Protein AF-A0A822DXF0-F1 (afdb_monomer_lite)

Radius of gyration: 13.6 Å; chains: 1; bounding box: 28×39×32 Å

Foldseek 3Di:
DPPVPVPPDDDQQWDAFPVRAIWGADPVHRLFTFRQDQCQVPPVQFVSGGDDPTHPHDPRRVVVSVCCVPPVVVVND

pLDDT: mean 85.6, std 11.85, range [48.69, 96.62]

Structure (mmCIF, N/CA/C/O backbone):
data_AF-A0A822DXF0-F1
#
_entry.id   AF-A0A822DXF0-F1
#
loop_
_atom_site.group_PDB
_atom_site.id
_atom_site.type_symbol
_atom_site.label_atom_id
_atom_site.label_alt_id
_atom_site.label_comp_id
_atom_site.label_asym_id
_atom_site.label_entity_id
_atom_site.label_seq_id
_atom_site.pdbx_PDB_ins_code
_atom_site.Cartn_x
_atom_site.Cartn_y
_atom_site.Cartn_z
_atom_site.occupancy
_atom_site.B_iso_or_equiv
_atom_site.auth_seq_id
_atom_site.auth_comp_id
_atom_site.auth_asym_id
_atom_site.auth_atom_id
_atom_site.pdbx_PDB_model_num
ATOM 1 N N . MET A 1 1 ? -3.135 -31.121 13.104 1.00 49.16 1 MET A N 1
ATOM 2 C CA . MET A 1 1 ? -2.565 -29.761 13.200 1.00 49.16 1 MET A CA 1
ATOM 3 C C . MET A 1 1 ? -3.631 -28.779 12.736 1.00 49.16 1 MET A C 1
ATOM 5 O O . MET A 1 1 ? -3.776 -28.566 11.541 1.00 49.16 1 MET A O 1
ATOM 9 N N . LEU A 1 2 ? -4.456 -28.275 13.658 1.00 48.69 2 LEU A N 1
ATOM 10 C CA . LEU A 1 2 ? -5.418 -27.218 13.342 1.00 48.69 2 LEU A CA 1
ATOM 11 C C . LEU A 1 2 ? -4.604 -25.960 13.040 1.00 48.69 2 LEU A C 1
ATOM 13 O O . LEU A 1 2 ? -3.965 -25.407 13.931 1.00 48.69 2 LEU A O 1
ATOM 17 N N . LEU A 1 3 ? -4.542 -25.576 11.766 1.00 55.34 3 LEU A N 1
ATOM 18 C CA . LEU A 1 3 ? -3.957 -24.305 11.366 1.00 55.34 3 LEU A CA 1
ATOM 19 C C . LEU A 1 3 ? -4.755 -23.210 12.081 1.00 55.34 3 LEU A C 1
ATOM 21 O O . LEU A 1 3 ? -5.951 -23.060 11.841 1.00 55.34 3 LEU A O 1
ATOM 25 N N . ASP A 1 4 ? -4.091 -22.488 12.982 1.00 61.97 4 ASP A N 1
ATOM 26 C CA . ASP A 1 4 ? -4.620 -21.382 13.788 1.00 61.97 4 ASP A CA 1
ATOM 27 C C . ASP A 1 4 ? -4.897 -20.144 12.906 1.00 61.97 4 ASP A C 1
ATOM 29 O O . ASP A 1 4 ? -4.355 -19.057 13.090 1.00 61.97 4 ASP A O 1
ATOM 33 N N . VAL A 1 5 ? -5.683 -20.334 11.842 1.00 59.66 5 VAL A N 1
ATOM 34 C CA . VAL A 1 5 ? -6.086 -19.283 10.900 1.00 59.66 5 VAL A CA 1
ATOM 35 C C . VAL A 1 5 ? -6.987 -18.274 11.611 1.00 59.66 5 VAL A C 1
ATOM 37 O O . VAL A 1 5 ? -6.933 -17.088 11.305 1.00 59.66 5 VAL A O 1
ATOM 40 N N . GLN A 1 6 ? -7.749 -18.725 12.612 1.00 58.72 6 GLN A N 1
ATOM 41 C CA . GLN A 1 6 ? -8.671 -17.895 13.388 1.00 58.72 6 GLN A CA 1
ATOM 42 C C . GLN A 1 6 ? -7.967 -16.830 14.243 1.00 58.72 6 GLN A C 1
ATOM 44 O O . GLN A 1 6 ? -8.562 -15.784 14.486 1.00 58.72 6 GLN A O 1
ATOM 49 N N . LYS A 1 7 ? -6.708 -17.037 14.661 1.00 62.72 7 LYS A N 1
ATOM 50 C CA . LYS A 1 7 ? -5.939 -16.022 15.409 1.00 62.72 7 LYS A CA 1
ATOM 51 C C . LYS A 1 7 ? -4.968 -15.212 14.553 1.00 62.72 7 LYS A C 1
ATOM 53 O O . LYS A 1 7 ? -4.245 -14.377 15.095 1.00 62.72 7 LYS A O 1
ATOM 58 N N . ARG A 1 8 ? -4.930 -15.407 13.228 1.00 69.00 8 ARG A N 1
ATOM 59 C CA . ARG A 1 8 ? -4.096 -14.586 12.332 1.00 69.00 8 ARG A CA 1
ATOM 60 C C . ARG A 1 8 ? -4.726 -13.212 12.121 1.00 69.00 8 ARG A C 1
ATOM 62 O O . ARG A 1 8 ? -5.294 -12.918 11.075 1.00 69.00 8 ARG A O 1
ATOM 69 N N . ILE A 1 9 ? -4.600 -12.368 13.135 1.00 75.81 9 ILE A N 1
ATOM 70 C CA . ILE A 1 9 ? -4.929 -10.950 13.067 1.00 75.81 9 ILE A CA 1
ATOM 71 C C . ILE A 1 9 ? -3.636 -10.209 12.733 1.00 75.81 9 ILE A C 1
ATOM 73 O O . ILE A 1 9 ? -2.597 -10.441 13.355 1.00 75.81 9 ILE A O 1
ATOM 77 N N . LEU A 1 10 ? -3.680 -9.335 11.730 1.00 83.62 10 LEU A N 1
ATOM 78 C CA . LEU A 1 10 ? -2.550 -8.456 11.459 1.00 83.62 10 LEU A CA 1
ATOM 79 C C . LEU A 1 10 ? -2.406 -7.432 12.599 1.00 83.62 10 LEU A C 1
ATOM 81 O O . LEU A 1 10 ? -3.416 -6.967 13.132 1.00 83.62 10 LEU A O 1
AT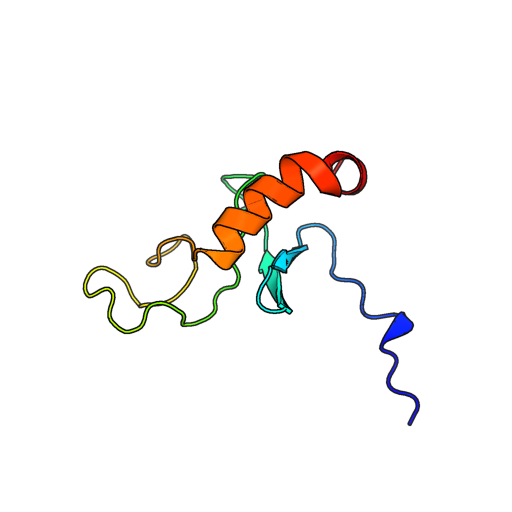OM 85 N N . PRO A 1 11 ? -1.175 -7.064 12.989 1.00 85.75 11 PRO A N 1
ATOM 86 C CA . PRO A 1 11 ? -0.982 -6.069 14.033 1.00 85.75 11 PRO A CA 1
ATOM 87 C C . PRO A 1 11 ? -1.553 -4.711 13.607 1.00 85.75 11 PRO A C 1
ATOM 89 O O . PRO A 1 11 ? -1.718 -4.426 12.419 1.00 85.75 11 PRO A O 1
ATOM 92 N N . ARG A 1 12 ? -1.814 -3.828 14.580 1.00 84.00 12 ARG A N 1
ATOM 93 C CA . ARG A 1 12 ? -2.160 -2.429 14.282 1.00 84.00 12 ARG A CA 1
ATOM 94 C C . ARG A 1 12 ? -1.109 -1.829 13.348 1.00 84.00 12 ARG A C 1
ATOM 96 O O . ARG A 1 12 ? 0.078 -2.127 13.472 1.00 84.00 12 ARG A O 1
ATOM 103 N N . GLY A 1 13 ? -1.534 -0.998 12.402 1.00 86.62 13 GLY A N 1
ATOM 104 C CA . GLY A 1 13 ? -0.626 -0.529 11.355 1.00 86.62 13 GLY A CA 1
ATOM 105 C C . GLY A 1 13 ? -0.653 -1.377 10.078 1.00 86.62 13 GLY A C 1
ATOM 106 O O . GLY A 1 13 ? 0.019 -1.009 9.117 1.00 86.62 13 GLY A O 1
ATOM 107 N N . TRP A 1 14 ? -1.450 -2.449 10.024 1.00 90.88 14 TRP A N 1
ATOM 108 C CA . TRP A 1 14 ? -1.530 -3.342 8.869 1.00 90.88 14 TRP A CA 1
ATOM 109 C C . TRP A 1 14 ? -2.969 -3.631 8.447 1.00 90.88 14 TRP A C 1
ATOM 111 O O . TRP A 1 14 ? -3.859 -3.772 9.281 1.00 90.88 14 TRP A O 1
ATOM 121 N N . LEU A 1 1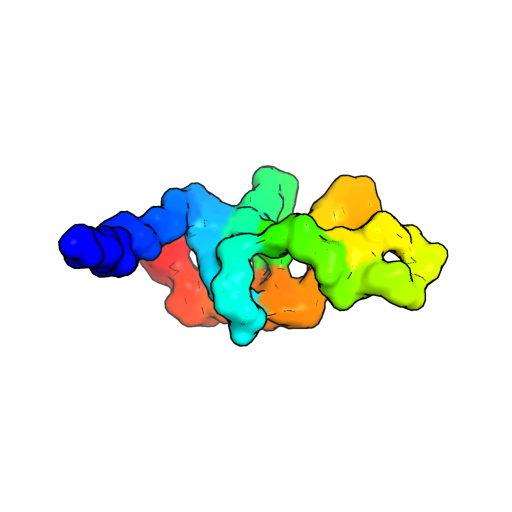5 ? -3.177 -3.758 7.139 1.00 91.94 15 LEU A N 1
ATOM 122 C CA . LEU A 1 15 ? -4.434 -4.181 6.522 1.00 91.94 15 LEU A CA 1
ATOM 123 C C . LEU A 1 15 ? -4.142 -5.119 5.344 1.00 91.94 15 LEU A C 1
ATOM 125 O O . LEU A 1 15 ? -3.005 -5.219 4.892 1.00 91.94 15 LEU A O 1
ATOM 129 N N . VAL A 1 16 ? -5.162 -5.807 4.836 1.00 92.88 16 VAL A N 1
ATOM 130 C CA . VAL A 1 16 ? -5.045 -6.664 3.646 1.00 92.88 16 VAL A CA 1
ATOM 131 C C . VAL A 1 16 ? -5.591 -5.917 2.433 1.00 92.88 16 VAL A C 1
ATOM 133 O O . VAL A 1 16 ? -6.691 -5.370 2.490 1.00 92.88 16 VAL A O 1
ATOM 136 N N . ASN A 1 17 ? -4.821 -5.874 1.345 1.00 94.38 17 ASN A N 1
ATOM 137 C CA . ASN A 1 17 ? -5.235 -5.222 0.103 1.00 94.38 17 ASN A CA 1
ATOM 138 C C . ASN A 1 17 ? -6.117 -6.134 -0.774 1.00 94.38 17 ASN A C 1
ATOM 140 O O . ASN A 1 17 ? -6.331 -7.302 -0.456 1.00 94.38 17 ASN A O 1
ATOM 144 N N . SER A 1 18 ? -6.622 -5.619 -1.902 1.00 94.81 18 SER A N 1
ATOM 145 C CA . SER A 1 18 ? -7.520 -6.382 -2.790 1.00 94.81 18 SER A CA 1
ATOM 146 C C . SER A 1 18 ? -6.907 -7.643 -3.406 1.00 94.81 18 SER A C 1
ATOM 148 O O . SER A 1 18 ? -7.651 -8.510 -3.848 1.00 94.81 18 SER A O 1
ATOM 150 N N . ASP A 1 19 ? -5.579 -7.762 -3.420 1.00 94.62 19 ASP A N 1
ATOM 151 C CA . ASP A 1 19 ? -4.876 -8.947 -3.925 1.00 94.62 19 ASP A CA 1
ATOM 152 C C . ASP A 1 19 ? -4.644 -9.993 -2.818 1.00 94.62 19 ASP A C 1
ATOM 154 O O . ASP A 1 19 ? -3.918 -10.964 -3.019 1.00 94.62 19 ASP A O 1
ATOM 158 N N . GLY A 1 20 ? -5.179 -9.768 -1.613 1.00 92.44 20 GLY A N 1
ATOM 159 C CA . GLY A 1 20 ? -4.982 -10.641 -0.455 1.00 92.44 20 GLY A CA 1
ATOM 160 C C . GLY A 1 20 ? -3.621 -10.485 0.229 1.00 92.44 20 GLY A C 1
ATOM 161 O O . GLY A 1 20 ? -3.276 -11.289 1.094 1.00 92.44 20 GLY A O 1
ATOM 162 N N . ALA A 1 21 ? -2.839 -9.458 -0.119 1.00 94.12 21 ALA A N 1
ATOM 163 C CA . ALA A 1 21 ? -1.524 -9.242 0.473 1.00 94.12 21 ALA A CA 1
ATOM 164 C C . ALA A 1 21 ? -1.588 -8.333 1.710 1.00 94.12 21 ALA A C 1
ATOM 166 O O . ALA A 1 21 ? -2.290 -7.315 1.679 1.00 94.12 21 ALA A O 1
ATOM 167 N N . PRO A 1 22 ? -0.817 -8.635 2.772 1.00 93.81 22 PRO A N 1
ATOM 168 C CA . PRO A 1 22 ? -0.662 -7.723 3.894 1.00 93.81 22 PRO A CA 1
ATOM 169 C C . PRO A 1 22 ? 0.067 -6.457 3.430 1.00 93.81 22 PRO A C 1
ATOM 171 O O . PRO A 1 22 ? 1.091 -6.516 2.749 1.00 93.81 22 PRO A O 1
ATOM 174 N N . ALA A 1 23 ? -0.470 -5.305 3.805 1.00 94.44 23 ALA A N 1
ATOM 175 C CA . ALA A 1 23 ? 0.074 -3.996 3.509 1.00 94.44 23 ALA A CA 1
ATOM 176 C C . ALA A 1 23 ? 0.240 -3.201 4.801 1.00 94.44 23 ALA A C 1
ATOM 178 O O . ALA A 1 23 ? -0.650 -3.165 5.654 1.00 94.44 23 ALA A O 1
ATOM 179 N N . ARG A 1 24 ? 1.396 -2.555 4.931 1.00 93.12 24 ARG A N 1
ATOM 180 C CA . ARG A 1 24 ? 1.771 -1.758 6.093 1.00 93.12 24 ARG A CA 1
ATOM 181 C C . ARG A 1 24 ? 1.481 -0.288 5.831 1.00 93.12 24 ARG A C 1
ATOM 183 O O . ARG A 1 24 ? 1.799 0.222 4.758 1.00 93.12 24 ARG A O 1
ATOM 190 N N . CYS A 1 25 ? 0.917 0.391 6.817 1.00 91.75 25 CYS A N 1
ATOM 191 C CA . CYS A 1 25 ? 0.754 1.835 6.787 1.00 91.75 25 CYS A CA 1
ATOM 192 C C . CYS A 1 25 ? 2.115 2.545 6.874 1.00 91.75 25 CYS A C 1
ATOM 194 O O . CYS A 1 25 ? 3.005 2.125 7.620 1.00 91.75 25 CYS A O 1
ATOM 196 N N . SER A 1 26 ? 2.281 3.619 6.106 1.00 90.38 26 SER A N 1
ATOM 197 C CA . SER A 1 26 ? 3.470 4.464 6.156 1.00 90.38 26 SER A CA 1
ATOM 198 C C . SER A 1 26 ? 3.553 5.229 7.472 1.00 90.38 26 SER A C 1
ATOM 200 O O . SER A 1 26 ? 2.567 5.788 7.948 1.00 90.38 26 SER A O 1
ATOM 202 N N . SER A 1 27 ? 4.760 5.306 8.035 1.00 85.38 27 SER A N 1
ATOM 203 C CA . SER A 1 27 ? 5.040 6.138 9.209 1.00 85.38 27 SER A CA 1
ATOM 204 C C . SER A 1 27 ? 4.961 7.634 8.906 1.00 85.38 27 SER A C 1
ATOM 206 O O . SER A 1 27 ? 4.685 8.418 9.806 1.00 85.38 27 SER A O 1
ATOM 208 N N . GLN A 1 28 ? 5.200 8.030 7.653 1.00 85.94 28 GLN A N 1
ATOM 209 C CA . GLN A 1 28 ? 5.169 9.429 7.219 1.00 85.94 28 GLN A CA 1
ATOM 210 C C . GLN A 1 28 ? 3.777 9.847 6.731 1.00 85.94 28 GLN A C 1
ATOM 212 O O . GLN A 1 28 ? 3.375 10.993 6.903 1.00 85.94 28 GLN A O 1
ATOM 217 N N . LEU A 1 29 ? 3.035 8.914 6.125 1.00 87.12 29 LEU A N 1
ATOM 218 C CA . LEU A 1 29 ? 1.720 9.160 5.534 1.00 87.12 29 LEU A CA 1
ATOM 219 C C . LEU A 1 29 ? 0.702 8.149 6.090 1.00 87.12 29 LEU A C 1
ATOM 221 O O . LEU A 1 29 ? 0.505 7.093 5.485 1.00 87.12 29 LEU A O 1
ATOM 225 N N . PRO A 1 30 ? -0.004 8.464 7.194 1.00 84.06 30 PRO A N 1
ATOM 226 C CA . PRO A 1 30 ? -0.833 7.506 7.940 1.00 84.06 30 PRO A CA 1
ATOM 227 C C . PRO A 1 30 ? -2.079 6.997 7.189 1.00 84.06 30 PRO A C 1
ATOM 229 O O . PRO A 1 30 ? -2.830 6.177 7.712 1.00 84.06 30 PRO A O 1
ATOM 232 N N . THR A 1 31 ? -2.313 7.479 5.966 1.00 87.31 31 THR A N 1
ATOM 233 C CA . THR A 1 31 ? -3.392 7.023 5.071 1.00 87.31 31 THR A CA 1
ATOM 234 C C . THR A 1 31 ? -2.877 6.236 3.865 1.00 87.31 31 THR A C 1
ATOM 236 O O . THR A 1 31 ? -3.660 5.887 2.986 1.00 87.31 31 THR A O 1
ATOM 239 N N . THR A 1 32 ? -1.567 5.980 3.794 1.00 92.12 32 THR A N 1
ATOM 240 C CA . THR A 1 32 ? -0.921 5.335 2.645 1.00 92.12 32 THR A CA 1
ATOM 241 C C . THR A 1 32 ? -0.351 3.980 3.038 1.00 92.12 32 THR A C 1
ATOM 243 O O . THR A 1 32 ? 0.435 3.882 3.979 1.00 92.12 32 THR A O 1
ATOM 246 N N . PHE A 1 33 ? -0.731 2.936 2.302 1.00 94.31 33 PHE A N 1
ATOM 247 C CA . PHE A 1 33 ? -0.349 1.552 2.581 1.00 94.31 33 PHE A CA 1
ATOM 248 C C . PHE A 1 33 ? 0.589 0.975 1.521 1.00 94.31 33 PHE A C 1
ATOM 250 O O . PHE A 1 33 ? 0.432 1.223 0.332 1.00 94.31 33 PHE A O 1
ATOM 257 N N . TYR A 1 34 ? 1.537 0.137 1.923 1.00 95.69 34 TYR A N 1
ATOM 258 C CA . TYR A 1 34 ? 2.484 -0.4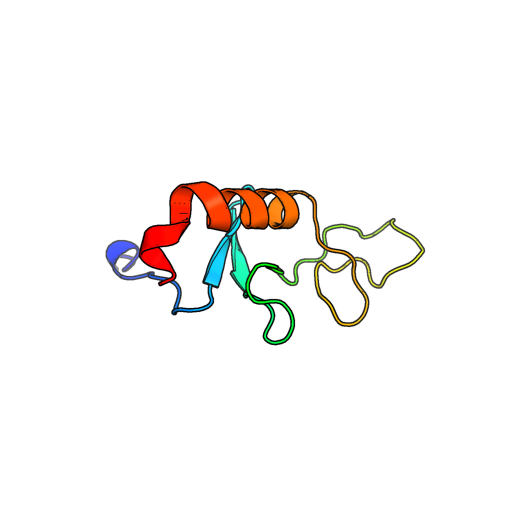91 1.005 1.00 95.69 34 TYR A CA 1
ATOM 259 C C . TYR A 1 34 ? 2.617 -1.979 1.318 1.00 95.69 34 TYR A C 1
ATOM 261 O O . TYR A 1 34 ? 2.799 -2.356 2.474 1.00 95.69 34 TYR A O 1
ATOM 269 N N . CYS A 1 35 ? 2.509 -2.836 0.300 1.00 95.56 35 CYS A N 1
ATOM 270 C CA . CYS A 1 35 ? 2.594 -4.290 0.478 1.00 95.56 35 CYS A CA 1
ATOM 271 C C . CYS A 1 35 ? 4.012 -4.842 0.307 1.00 95.56 35 CYS A C 1
ATOM 273 O O . CYS A 1 35 ? 4.236 -6.010 0.606 1.00 95.56 35 CYS A O 1
ATOM 275 N N . GLY A 1 36 ? 4.960 -4.043 -0.199 1.00 94.00 36 GLY A N 1
ATOM 276 C CA . GLY A 1 36 ? 6.354 -4.450 -0.387 1.00 94.00 36 GLY A CA 1
ATOM 277 C C . GLY A 1 36 ? 6.562 -5.564 -1.415 1.00 94.00 36 GLY A C 1
ATOM 278 O O . GLY A 1 36 ? 7.667 -6.074 -1.533 1.00 94.00 36 GLY A O 1
ATOM 279 N N . ARG A 1 37 ? 5.524 -5.980 -2.151 1.00 94.62 37 ARG A N 1
ATOM 280 C CA . ARG A 1 37 ? 5.634 -7.009 -3.194 1.00 94.62 37 ARG A CA 1
ATOM 281 C C . ARG A 1 37 ? 6.186 -6.418 -4.487 1.00 94.62 37 ARG A C 1
ATOM 283 O O . ARG A 1 37 ? 5.903 -5.261 -4.795 1.00 94.62 37 ARG A O 1
ATOM 290 N N . ARG A 1 38 ? 6.875 -7.248 -5.277 1.00 93.31 38 ARG A N 1
ATOM 291 C CA . ARG A 1 38 ? 7.256 -6.934 -6.659 1.00 93.31 38 ARG A CA 1
ATOM 292 C C . ARG A 1 38 ? 6.029 -7.057 -7.560 1.00 93.31 38 ARG A C 1
ATOM 294 O O . ARG A 1 38 ? 5.608 -8.162 -7.884 1.00 93.31 38 ARG A O 1
ATOM 301 N N . VAL A 1 39 ? 5.410 -5.930 -7.883 1.00 92.31 39 VAL A N 1
ATOM 302 C CA . VAL A 1 39 ? 4.137 -5.862 -8.630 1.00 92.31 39 VAL A CA 1
ATOM 303 C C . VAL A 1 39 ? 4.226 -4.981 -9.870 1.00 92.31 39 VAL A C 1
ATOM 305 O O . VAL A 1 39 ? 3.268 -4.924 -10.630 1.00 92.31 39 VAL A O 1
ATOM 308 N N . MET A 1 40 ? 5.366 -4.322 -10.083 1.00 89.00 40 MET A N 1
ATOM 309 C CA . MET A 1 40 ? 5.618 -3.470 -11.245 1.00 89.00 40 MET A CA 1
ATOM 310 C C . MET A 1 40 ? 6.994 -3.759 -11.860 1.00 89.00 40 MET A C 1
ATOM 312 O O . MET A 1 40 ? 7.827 -2.864 -11.953 1.00 89.00 40 MET A O 1
ATOM 316 N N . PRO A 1 41 ? 7.288 -5.015 -12.241 1.00 85.44 41 PRO A N 1
ATOM 317 C CA . PRO A 1 41 ? 8.619 -5.393 -12.716 1.00 85.44 41 PRO A CA 1
ATOM 318 C C . PRO A 1 41 ? 9.082 -4.614 -13.957 1.00 85.44 41 PRO A C 1
ATOM 320 O O . PRO A 1 41 ? 10.288 -4.475 -14.142 1.00 85.44 41 PRO A O 1
ATOM 323 N N . ASP A 1 42 ? 8.140 -4.098 -14.751 1.00 85.62 42 ASP A N 1
ATOM 324 C CA . ASP A 1 42 ? 8.381 -3.475 -16.057 1.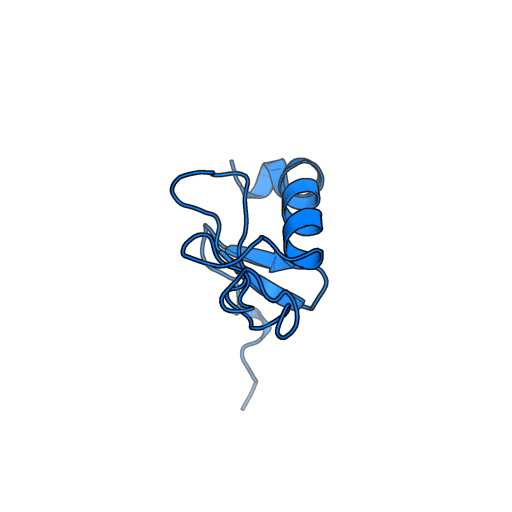00 85.62 42 ASP A CA 1
ATOM 325 C C . ASP A 1 42 ? 8.152 -1.952 -16.062 1.00 85.62 42 ASP A C 1
ATOM 327 O O . ASP A 1 42 ? 8.052 -1.341 -17.120 1.00 85.62 42 ASP A O 1
ATOM 331 N N . ASP A 1 43 ? 8.052 -1.316 -14.891 1.00 82.81 43 ASP A N 1
ATOM 332 C CA . ASP A 1 43 ? 7.781 0.127 -14.784 1.00 82.81 43 ASP A CA 1
ATOM 333 C C . ASP A 1 43 ? 8.942 1.001 -15.295 1.00 82.81 43 ASP A C 1
ATOM 335 O O . ASP A 1 43 ? 8.746 2.160 -15.645 1.00 82.81 43 ASP A O 1
ATOM 339 N N . GLY A 1 44 ? 10.164 0.459 -15.362 1.00 81.31 44 GLY A N 1
ATOM 340 C CA . GLY A 1 44 ? 11.343 1.124 -15.936 1.00 81.31 44 GLY A CA 1
ATOM 341 C C . GLY A 1 44 ? 11.849 2.356 -15.171 1.00 81.31 44 GLY A C 1
ATOM 342 O O . GLY A 1 44 ? 12.952 2.822 -15.447 1.00 81.31 44 GLY A O 1
ATOM 343 N N . THR A 1 45 ? 11.084 2.861 -14.198 1.00 83.12 45 THR A N 1
ATOM 344 C CA . THR A 1 45 ? 11.419 4.039 -13.379 1.00 83.12 45 THR A CA 1
ATOM 345 C C . THR A 1 45 ? 11.638 3.725 -11.901 1.00 83.12 45 THR A C 1
ATOM 347 O O . THR A 1 45 ? 12.142 4.567 -11.161 1.00 83.12 45 THR A O 1
ATOM 350 N N . SER A 1 46 ? 11.297 2.509 -11.475 1.00 87.56 46 SER A N 1
ATOM 351 C CA . SER A 1 46 ? 11.356 2.046 -10.089 1.00 87.56 46 SER A CA 1
ATOM 352 C C . SER A 1 46 ? 12.032 0.679 -9.966 1.00 87.56 46 SER A C 1
ATOM 354 O O . SER A 1 46 ? 12.303 0.002 -10.958 1.00 87.56 46 SER A O 1
ATOM 356 N N . ASP A 1 47 ? 12.282 0.236 -8.732 1.00 86.50 47 ASP A N 1
ATOM 357 C CA . ASP A 1 47 ? 12.772 -1.122 -8.433 1.00 86.50 47 ASP A CA 1
ATOM 358 C C . ASP A 1 47 ? 11.720 -2.230 -8.691 1.00 86.50 47 ASP A C 1
ATOM 360 O O . ASP A 1 47 ? 12.002 -3.430 -8.581 1.00 86.50 47 ASP A O 1
ATOM 364 N N . GLY A 1 48 ? 10.499 -1.824 -9.051 1.00 91.50 48 GLY A N 1
ATOM 365 C CA . GLY A 1 48 ? 9.348 -2.668 -9.334 1.00 91.50 48 GLY A CA 1
ATOM 366 C C . GLY A 1 48 ? 8.605 -3.184 -8.101 1.00 91.50 48 GLY A C 1
ATOM 367 O O . GLY A 1 48 ? 7.696 -4.019 -8.234 1.00 91.50 48 GLY A O 1
ATOM 368 N N . TYR A 1 49 ? 8.957 -2.709 -6.904 1.00 94.12 49 TYR A N 1
ATOM 369 C CA . TYR A 1 49 ? 8.297 -3.050 -5.648 1.00 94.12 49 TYR A CA 1
ATOM 370 C C . TYR A 1 49 ? 7.275 -1.986 -5.234 1.00 94.12 49 TYR A C 1
ATOM 372 O O . TYR A 1 49 ? 7.375 -0.813 -5.561 1.00 94.12 49 TYR A O 1
ATOM 380 N N . CYS A 1 50 ? 6.256 -2.390 -4.477 1.00 94.62 50 CYS A N 1
ATOM 381 C CA . CYS A 1 50 ? 5.308 -1.450 -3.882 1.00 94.62 50 CYS A CA 1
ATOM 382 C C . CYS A 1 50 ? 5.848 -0.928 -2.543 1.00 94.62 50 CYS A C 1
ATOM 384 O O . CYS A 1 50 ? 5.581 -1.544 -1.505 1.00 94.62 50 CYS A O 1
ATOM 386 N N . GLY A 1 51 ? 6.54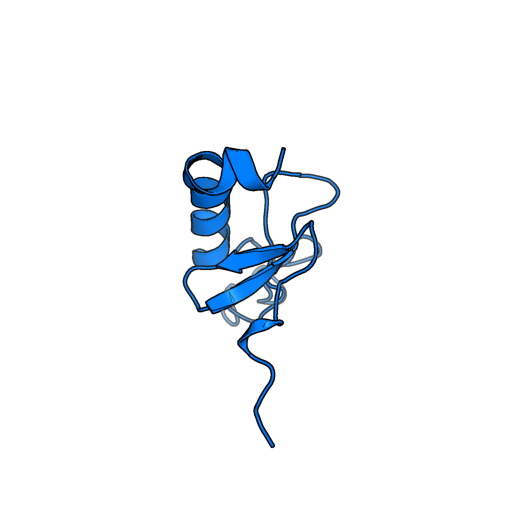4 0.210 -2.519 1.00 91.00 51 GLY A N 1
ATOM 387 C CA . GLY A 1 51 ? 7.099 0.733 -1.268 1.00 91.00 51 GLY A CA 1
ATOM 388 C C . GLY A 1 51 ? 7.778 2.099 -1.382 1.00 91.00 51 GLY A C 1
ATOM 389 O O . GLY A 1 51 ? 8.470 2.359 -2.357 1.00 91.00 51 GLY A O 1
ATOM 390 N N . PRO A 1 52 ? 7.678 2.951 -0.348 1.00 85.69 52 PRO A N 1
ATOM 391 C CA . PRO A 1 52 ? 7.996 4.380 -0.432 1.00 85.69 52 PRO A CA 1
ATOM 392 C C . PRO A 1 52 ? 9.478 4.705 -0.692 1.00 85.69 52 PRO A C 1
ATOM 394 O O . PRO A 1 52 ? 9.807 5.868 -0.885 1.00 85.69 52 PRO A O 1
ATOM 397 N N . THR A 1 53 ? 10.374 3.715 -0.652 1.00 84.25 53 THR A N 1
ATOM 398 C CA . THR A 1 53 ? 11.825 3.912 -0.775 1.00 84.25 53 THR A CA 1
ATOM 399 C C . THR A 1 53 ? 12.293 4.043 -2.225 1.00 84.25 53 THR A C 1
ATOM 401 O O . THR A 1 53 ? 13.187 4.841 -2.480 1.00 84.25 53 THR A O 1
ATOM 404 N N . ASN A 1 54 ? 11.721 3.287 -3.168 1.00 81.94 54 ASN A N 1
ATOM 405 C CA . ASN A 1 54 ? 12.096 3.357 -4.590 1.00 81.94 54 ASN A CA 1
ATOM 406 C C . ASN A 1 54 ? 11.019 2.769 -5.525 1.00 81.94 54 ASN A C 1
ATOM 408 O O . ASN A 1 54 ? 11.309 2.319 -6.632 1.00 81.94 54 ASN A O 1
ATOM 412 N N . GLY A 1 55 ? 9.773 2.735 -5.047 1.00 85.50 55 GLY A N 1
ATOM 413 C CA . GLY A 1 55 ? 8.679 2.026 -5.686 1.00 85.50 55 GLY A CA 1
ATOM 414 C C . GLY A 1 55 ? 7.345 2.762 -5.536 1.00 85.50 55 GLY A C 1
ATOM 415 O O . GLY A 1 55 ? 6.947 3.125 -4.423 1.00 85.50 55 GLY A O 1
ATOM 416 N N . PRO A 1 56 ? 6.597 3.005 -6.620 1.00 90.44 56 PRO A N 1
ATOM 417 C CA . PRO A 1 56 ? 5.284 3.618 -6.503 1.00 90.44 56 PRO A CA 1
ATOM 418 C C . PRO A 1 56 ? 4.308 2.700 -5.752 1.00 90.44 56 PRO A C 1
ATOM 420 O O . PRO A 1 56 ? 4.500 1.493 -5.579 1.00 90.44 56 PRO A O 1
ATOM 423 N N . GLN A 1 57 ? 3.206 3.283 -5.285 1.00 93.81 57 GLN A N 1
ATOM 424 C CA . GLN A 1 57 ? 2.143 2.498 -4.671 1.00 93.81 57 GLN A CA 1
ATOM 425 C C . GLN A 1 57 ? 1.395 1.694 -5.741 1.00 93.81 57 GLN A C 1
ATOM 427 O O . GLN A 1 57 ? 0.924 2.262 -6.724 1.00 93.81 57 GLN A O 1
ATOM 432 N N . CYS A 1 58 ? 1.208 0.391 -5.523 1.00 95.06 58 CYS A N 1
ATOM 433 C CA . CYS A 1 58 ? 0.432 -0.438 -6.443 1.00 95.06 58 CYS A CA 1
ATOM 434 C C . CYS A 1 58 ? -1.067 -0.172 -6.395 1.00 95.06 58 CYS A C 1
ATOM 436 O O . CYS A 1 58 ? -1.603 0.238 -5.365 1.00 95.06 58 CYS A O 1
ATOM 438 N N . THR A 1 59 ? -1.762 -0.474 -7.494 1.00 95.44 59 THR A N 1
ATOM 439 C CA . THR A 1 59 ? -3.209 -0.256 -7.639 1.00 95.44 59 THR A CA 1
ATOM 440 C C . THR A 1 59 ? -4.012 -0.896 -6.504 1.00 95.44 59 THR A C 1
ATOM 442 O O . THR A 1 59 ? -4.951 -0.292 -5.986 1.00 95.44 59 THR A O 1
ATOM 445 N N . ALA A 1 60 ? -3.622 -2.091 -6.052 1.00 96.62 60 ALA A N 1
ATOM 446 C CA . ALA A 1 60 ? -4.276 -2.765 -4.932 1.00 96.62 60 ALA A CA 1
ATOM 447 C C . ALA A 1 60 ? -4.129 -1.994 -3.608 1.00 96.62 60 ALA A C 1
ATOM 449 O O . ALA A 1 60 ? -5.085 -1.877 -2.842 1.00 96.62 60 ALA A O 1
ATOM 450 N N . CYS A 1 61 ? -2.949 -1.432 -3.340 1.00 96.12 61 CYS A N 1
ATOM 451 C CA . CYS A 1 61 ? -2.707 -0.605 -2.160 1.00 96.12 61 CYS A CA 1
ATOM 452 C C . CYS A 1 61 ? -3.326 0.798 -2.279 1.00 96.12 61 CYS A C 1
ATOM 454 O O . CYS A 1 61 ? -3.789 1.339 -1.281 1.00 96.12 61 CYS A O 1
ATOM 456 N N . GLN A 1 62 ? -3.419 1.363 -3.485 1.00 95.56 62 GLN A N 1
ATOM 457 C CA . GLN A 1 62 ? -4.157 2.608 -3.728 1.00 95.56 62 GLN A CA 1
ATOM 458 C C . GLN A 1 62 ? -5.643 2.442 -3.383 1.00 95.56 62 GLN A C 1
ATOM 460 O O . GLN A 1 62 ? -6.211 3.257 -2.657 1.00 95.56 62 GLN A O 1
ATOM 465 N N . ARG A 1 63 ? -6.264 1.337 -3.822 1.00 96.12 63 ARG A N 1
ATOM 466 C CA . ARG A 1 63 ? -7.639 0.979 -3.431 1.00 96.12 63 ARG A CA 1
ATOM 467 C C . ARG A 1 63 ? -7.768 0.795 -1.920 1.00 96.12 63 ARG A C 1
ATOM 469 O O . ARG A 1 63 ? -8.762 1.224 -1.337 1.00 96.12 63 ARG A O 1
ATOM 476 N N . LEU A 1 64 ? -6.761 0.196 -1.283 1.00 95.12 64 LEU A N 1
ATOM 477 C CA . LEU A 1 64 ? -6.740 0.020 0.166 1.00 95.12 64 LEU A CA 1
ATOM 478 C C . LEU A 1 64 ? -6.722 1.359 0.921 1.00 95.12 64 LEU A C 1
ATOM 480 O O . LEU A 1 64 ? -7.397 1.464 1.940 1.00 95.12 64 LEU A O 1
ATOM 484 N N . ASN A 1 65 ? -6.039 2.395 0.420 1.00 94.06 65 ASN A N 1
ATOM 485 C CA . ASN A 1 65 ? -6.096 3.731 1.031 1.00 94.06 65 ASN A CA 1
ATOM 486 C C . ASN A 1 65 ? -7.540 4.261 1.083 1.00 94.06 65 ASN A C 1
ATOM 488 O O . ASN A 1 65 ? -7.968 4.805 2.099 1.00 94.06 65 ASN A O 1
ATOM 492 N N . GLN A 1 66 ? -8.309 4.076 0.003 1.00 93.62 66 GLN A N 1
ATOM 493 C CA . GLN A 1 66 ? -9.715 4.485 -0.040 1.00 93.62 66 GLN A CA 1
ATOM 494 C C . GLN A 1 66 ? -10.564 3.652 0.932 1.00 93.62 66 GLN A C 1
ATOM 496 O O . GLN A 1 66 ? -11.309 4.198 1.742 1.00 93.62 66 GLN A O 1
ATOM 501 N N . GLN A 1 67 ? -10.382 2.328 0.938 1.00 92.44 67 GLN A N 1
ATOM 502 C CA . GLN A 1 67 ? -11.071 1.437 1.877 1.00 92.44 67 GLN A CA 1
ATOM 503 C C . GLN A 1 67 ? -10.751 1.760 3.340 1.00 92.44 67 GLN A C 1
ATOM 505 O O . GLN A 1 67 ? -11.627 1.645 4.195 1.00 92.44 67 GLN A O 1
ATOM 510 N N . GLN A 1 68 ? -9.519 2.174 3.645 1.00 90.81 68 GLN A N 1
ATOM 511 C CA . GLN A 1 68 ? -9.147 2.590 4.991 1.00 90.81 68 GLN A CA 1
ATOM 512 C C . GLN A 1 68 ? -9.938 3.821 5.438 1.00 90.81 68 GLN A C 1
ATOM 514 O O . GLN A 1 68 ? -10.413 3.850 6.572 1.00 90.81 68 GLN A O 1
ATOM 519 N N . ARG A 1 69 ? -10.122 4.799 4.545 1.00 88.44 69 ARG A N 1
ATOM 520 C CA . ARG A 1 69 ? -10.878 6.029 4.821 1.00 88.44 69 ARG A CA 1
ATOM 521 C C . ARG A 1 69 ? -12.372 5.782 4.998 1.00 88.44 69 ARG A C 1
ATOM 523 O O . ARG A 1 69 ? -12.974 6.397 5.874 1.00 88.44 69 ARG A O 1
ATOM 530 N N . ASP A 1 70 ? -12.942 4.881 4.203 1.00 90.06 70 ASP A N 1
ATOM 531 C CA . ASP A 1 70 ? -14.390 4.664 4.180 1.00 90.06 70 ASP A CA 1
ATOM 532 C C . ASP A 1 70 ? -14.808 3.533 5.126 1.00 90.06 70 ASP A C 1
ATOM 534 O O . ASP A 1 70 ? -15.567 3.728 6.074 1.00 90.06 70 ASP A O 1
ATOM 538 N N . ARG A 1 71 ? -14.286 2.326 4.884 1.00 87.50 71 ARG A N 1
ATOM 539 C CA . ARG A 1 71 ? -14.721 1.090 5.544 1.00 87.50 71 ARG A CA 1
ATOM 540 C C . ARG A 1 71 ? -14.039 0.881 6.888 1.00 87.50 71 ARG A C 1
ATOM 542 O O . ARG A 1 71 ? -14.701 0.486 7.842 1.00 87.50 71 ARG A O 1
ATOM 549 N N . TYR A 1 72 ? -12.731 1.120 6.969 1.00 85.00 72 TYR A N 1
ATOM 550 C CA . TYR A 1 72 ? -11.939 0.800 8.166 1.00 85.00 72 TYR A CA 1
ATOM 551 C C . TYR A 1 72 ? -11.674 1.995 9.078 1.00 85.00 72 TYR A C 1
ATOM 553 O O . TYR A 1 72 ? -10.920 1.864 10.042 1.00 85.00 72 TYR A O 1
ATOM 561 N N . LYS A 1 73 ? -12.334 3.133 8.829 1.00 82.06 73 LYS A N 1
ATOM 562 C CA . LYS A 1 73 ? -12.187 4.356 9.625 1.00 82.06 73 LYS A CA 1
ATOM 563 C C . LYS A 1 73 ? -12.287 4.083 11.124 1.00 82.06 73 LYS A C 1
ATOM 565 O O . LYS A 1 73 ? -11.448 4.540 11.874 1.00 82.06 73 LYS A O 1
ATOM 570 N N . HIS A 1 74 ? -13.267 3.287 11.544 1.00 78.75 74 HIS A N 1
ATOM 571 C CA . HIS A 1 74 ? -13.553 2.989 12.951 1.00 78.75 74 HIS A CA 1
ATOM 572 C C . HIS A 1 74 ? -12.658 1.903 13.577 1.00 78.75 74 HIS A C 1
ATOM 574 O O . HIS A 1 74 ? -12.678 1.741 14.789 1.00 78.75 74 HIS A O 1
ATOM 580 N N . ILE A 1 75 ? -11.901 1.145 12.777 1.00 73.62 75 ILE A N 1
ATOM 581 C CA . ILE A 1 75 ? -10.941 0.139 13.273 1.00 73.62 75 ILE A CA 1
ATOM 582 C C . ILE A 1 75 ? -9.580 0.795 13.553 1.00 73.62 75 ILE A C 1
ATOM 584 O O . ILE A 1 75 ? -8.775 0.281 14.327 1.00 73.62 75 ILE A O 1
ATOM 588 N N . TRP A 1 76 ? -9.316 1.916 12.880 1.00 64.75 76 TRP A N 1
ATOM 589 C CA . TRP A 1 76 ? -8.020 2.585 12.863 1.00 64.75 76 TRP A CA 1
ATOM 590 C C . 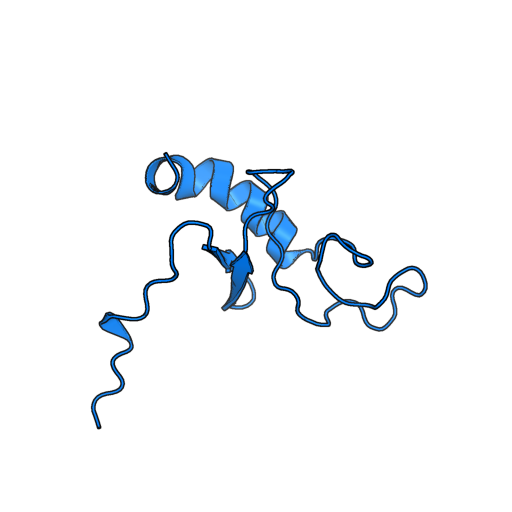TRP A 1 76 ? -7.906 3.784 13.820 1.00 64.75 76 TRP A C 1
ATOM 592 O O . TRP A 1 76 ? -6.798 4.292 13.990 1.00 64.75 76 TRP A O 1
ATOM 602 N N . ILE A 1 77 ? -9.023 4.242 14.405 1.00 53.28 77 ILE A N 1
ATOM 603 C CA . ILE A 1 77 ? -9.065 5.298 15.439 1.00 53.28 77 ILE A CA 1
ATOM 604 C C . ILE A 1 77 ? -8.835 4.673 16.816 1.00 53.28 77 ILE A C 1
ATOM 606 O O . ILE A 1 77 ? -9.419 3.597 17.075 1.00 53.28 77 ILE A O 1
#

Sequence (77 aa):
MLLDVQKRILPRGWLVNSDGAPARCSSQLPTTFYCGRRVMPDDGTSDGYCGPTNGPQCTACQRLNQQQRDRYKHIWI

Secondary structure (DSSP, 8-state):
----GGG-PPPTTEEE-TTS-EEEEPSS-TT-EE---B--TT-SSS-SBSSTTT-PPPHHHHHHHHHHHHTSHHHH-